Protein AF-A0A6P5AFY9-F1 (afdb_monomer_lite)

Sequence (161 aa):
MVQHSRKQTENNLKDYSAAEAGYKYNKNVLSRCKPGDLLRFPRKCYFHFVVYAGDGNVIHVTVERRGCVPINVQVKEESFWKVVGNRKADICNYKDDTHTAFSGPEIVERARSRLGNFEYKLLKNNCEHFATWCRYGEGTSKQVDGFMLGRRAARRLRRRS

Radius of gyration: 19.94 Å; chains: 1; bounding box: 56×30×70 Å

Organism: Branchiostoma belcheri (NCBI:txid7741)

Secondary structure (DSSP, 8-state):
-HHHHHHHHHHHHHHHHHHHHHHHHHHHHHTT--TT-EEEEEETTEEEEEEEEETTEEEEEEEEEETTEEEEEEEEEEEHHHHHTTS--EE--TTTTTSPPPPHHHHHHHHHTT-EEE--S-HHHHHHHHHHHHHH----SS--SS---------------

Structure (mmCIF, N/CA/C/O backbone):
data_AF-A0A6P5AFY9-F1
#
_entry.id   AF-A0A6P5AFY9-F1
#
loop_
_atom_site.group_PDB
_atom_site.id
_atom_site.type_symbol
_atom_site.label_atom_id
_atom_site.label_alt_id
_atom_site.label_comp_id
_atom_site.label_asym_id
_atom_site.label_entity_id
_atom_site.label_seq_id
_atom_site.pdbx_PDB_ins_code
_atom_site.Cartn_x
_atom_site.Cartn_y
_atom_site.Cartn_z
_atom_site.occupancy
_atom_site.B_iso_or_equiv
_atom_site.auth_seq_id
_atom_site.auth_comp_id
_atom_site.auth_asym_id
_atom_site.auth_atom_id
_atom_site.pdbx_PDB_model_num
ATOM 1 N N . MET A 1 1 ? 27.667 5.019 -38.812 1.00 51.97 1 MET A N 1
ATOM 2 C CA . MET A 1 1 ? 26.757 5.788 -37.924 1.00 51.97 1 MET A CA 1
ATOM 3 C C . MET A 1 1 ? 25.279 5.372 -37.992 1.00 51.97 1 MET A C 1
ATOM 5 O O . MET A 1 1 ? 24.597 5.512 -36.988 1.00 51.97 1 MET A O 1
ATOM 9 N N . VAL A 1 2 ? 24.764 4.818 -39.100 1.00 53.00 2 VAL A N 1
ATOM 10 C CA . VAL A 1 2 ? 23.308 4.588 -39.282 1.00 53.00 2 VAL A CA 1
ATOM 11 C C . VAL A 1 2 ? 22.729 3.421 -38.454 1.00 53.00 2 VAL A C 1
ATOM 13 O O . VAL A 1 2 ? 21.599 3.500 -37.979 1.00 53.00 2 VAL A O 1
ATOM 16 N N . GLN A 1 3 ? 23.495 2.351 -38.207 1.00 46.69 3 GLN A N 1
ATOM 17 C CA . GLN A 1 3 ? 22.996 1.188 -37.449 1.00 46.69 3 GLN A CA 1
ATOM 18 C C . GLN A 1 3 ? 22.821 1.452 -35.944 1.00 46.69 3 GLN A C 1
ATOM 20 O O . GLN A 1 3 ? 21.978 0.826 -35.305 1.00 46.69 3 GLN A O 1
ATOM 25 N N . HIS A 1 4 ? 23.589 2.388 -35.377 1.00 47.31 4 HIS A N 1
ATOM 26 C CA . HIS A 1 4 ? 23.494 2.740 -33.958 1.00 47.31 4 HIS A CA 1
ATOM 27 C C . HIS A 1 4 ? 22.219 3.556 -33.674 1.00 47.31 4 HIS A C 1
ATOM 29 O O . HIS A 1 4 ? 21.519 3.291 -32.702 1.00 47.31 4 HIS A O 1
ATOM 35 N N . SER A 1 5 ? 21.845 4.454 -34.595 1.00 59.38 5 SER A N 1
ATOM 36 C CA . SER A 1 5 ? 20.641 5.294 -34.499 1.00 59.38 5 SER A CA 1
ATOM 37 C C . SER A 1 5 ? 19.326 4.503 -34.651 1.00 59.38 5 SER A C 1
ATOM 39 O O . SER A 1 5 ? 18.370 4.762 -33.919 1.00 59.38 5 SER A O 1
ATOM 41 N N . ARG A 1 6 ? 19.282 3.476 -35.521 1.00 62.19 6 ARG A N 1
ATOM 42 C CA . ARG A 1 6 ? 18.108 2.583 -35.671 1.00 62.19 6 ARG A CA 1
ATOM 43 C C . ARG A 1 6 ? 17.865 1.692 -34.449 1.00 62.19 6 ARG A C 1
ATOM 45 O O . ARG A 1 6 ? 16.739 1.584 -33.981 1.00 62.19 6 ARG A O 1
ATOM 52 N N . LYS A 1 7 ? 18.922 1.115 -33.867 1.00 58.06 7 LYS A N 1
ATOM 53 C CA . LYS A 1 7 ? 18.796 0.307 -32.639 1.00 58.06 7 LYS A CA 1
ATOM 54 C C . LYS A 1 7 ? 18.329 1.143 -31.443 1.00 58.06 7 LYS A C 1
ATOM 56 O O . LYS A 1 7 ? 17.561 0.664 -30.618 1.00 58.06 7 LYS A O 1
ATOM 61 N N . GLN A 1 8 ? 18.769 2.398 -31.360 1.00 56.94 8 GLN A N 1
ATOM 62 C CA . GLN A 1 8 ? 18.386 3.307 -30.280 1.00 56.94 8 GLN A CA 1
ATOM 63 C C . GLN A 1 8 ? 16.920 3.760 -30.393 1.00 56.94 8 GLN A C 1
ATOM 65 O O . GLN A 1 8 ? 16.224 3.850 -29.386 1.00 56.94 8 GLN A O 1
ATOM 70 N N . THR A 1 9 ? 16.422 3.973 -31.614 1.00 62.03 9 THR A N 1
ATOM 71 C CA . THR A 1 9 ? 15.011 4.311 -31.869 1.00 62.03 9 THR A CA 1
ATOM 72 C C . THR A 1 9 ? 14.070 3.122 -31.653 1.00 62.03 9 THR A C 1
ATOM 74 O O . THR A 1 9 ? 13.025 3.292 -31.030 1.00 62.03 9 THR A O 1
ATOM 77 N N . GLU A 1 10 ? 14.452 1.911 -32.066 1.00 60.47 10 GLU A N 1
ATOM 78 C CA . GLU A 1 10 ? 13.673 0.688 -31.803 1.00 60.47 10 GLU A CA 1
ATOM 79 C C . GLU A 1 10 ? 13.606 0.329 -30.311 1.00 60.47 10 GLU A C 1
ATOM 81 O O . GLU A 1 10 ? 12.550 -0.077 -29.824 1.00 60.47 10 GLU A O 1
ATOM 86 N N . ASN A 1 11 ? 14.707 0.501 -29.572 1.00 61.00 11 ASN A N 1
ATOM 87 C CA . ASN A 1 11 ? 14.723 0.296 -28.121 1.00 61.00 11 ASN A CA 1
ATOM 88 C C . ASN A 1 11 ? 13.831 1.316 -27.403 1.00 61.00 11 ASN A C 1
ATOM 90 O O . ASN A 1 11 ? 13.008 0.919 -26.583 1.00 61.00 11 ASN A O 1
ATOM 94 N N . ASN A 1 12 ? 13.899 2.595 -27.789 1.00 63.41 12 ASN A N 1
ATOM 95 C CA . ASN A 1 12 ? 13.008 3.622 -27.248 1.00 63.41 12 ASN A CA 1
ATOM 96 C C . ASN A 1 12 ? 11.532 3.279 -27.502 1.00 63.41 12 ASN A C 1
ATOM 98 O O . ASN A 1 12 ? 10.715 3.377 -26.591 1.00 63.41 12 ASN A O 1
ATOM 102 N N . LEU A 1 13 ? 11.176 2.830 -28.711 1.00 66.56 13 LEU A N 1
ATOM 103 C CA . LEU A 1 13 ? 9.793 2.477 -29.050 1.00 66.56 13 LEU A CA 1
ATOM 104 C C . LEU A 1 13 ? 9.272 1.286 -28.221 1.00 66.56 13 LEU A C 1
ATOM 106 O O . LEU A 1 13 ? 8.122 1.291 -27.773 1.00 66.56 13 LEU A O 1
ATOM 110 N N . LYS A 1 14 ? 10.127 0.286 -27.971 1.00 64.75 14 LYS A N 1
ATOM 111 C CA . LYS A 1 14 ? 9.814 -0.852 -27.090 1.00 64.75 14 LYS A CA 1
ATOM 112 C C . LYS A 1 14 ? 9.645 -0.419 -25.633 1.00 64.75 14 LYS A C 1
ATOM 114 O O . LYS A 1 14 ? 8.714 -0.885 -24.977 1.00 64.75 14 LYS A O 1
ATOM 119 N N . ASP A 1 15 ? 10.477 0.501 -25.153 1.00 66.94 15 ASP A N 1
ATOM 120 C CA . ASP A 1 15 ? 10.389 1.040 -23.793 1.00 66.94 15 ASP A CA 1
ATOM 121 C C . ASP A 1 15 ? 9.108 1.867 -23.581 1.00 66.94 15 ASP A C 1
ATOM 123 O O . ASP A 1 15 ? 8.436 1.702 -22.559 1.00 66.94 15 ASP A O 1
ATOM 127 N N . TYR A 1 16 ? 8.704 2.683 -24.566 1.00 70.31 16 TYR A N 1
ATOM 128 C CA . TYR A 1 16 ? 7.419 3.398 -24.542 1.00 70.31 16 TYR A CA 1
ATOM 129 C C . TYR A 1 16 ? 6.229 2.435 -24.516 1.00 70.31 16 TYR A C 1
ATOM 131 O O . TYR A 1 16 ? 5.319 2.597 -23.701 1.00 70.31 16 TYR A O 1
ATOM 139 N N . SER A 1 17 ? 6.259 1.394 -25.352 1.00 76.38 17 SER A N 1
ATOM 140 C CA . SER A 1 17 ? 5.208 0.372 -25.387 1.00 76.38 17 SER A CA 1
ATOM 141 C C . SER A 1 17 ? 5.100 -0.388 -24.056 1.00 76.38 17 SER A C 1
ATOM 143 O O . SER A 1 17 ? 3.999 -0.596 -23.537 1.00 76.38 17 SER A O 1
ATOM 145 N N . ALA A 1 18 ? 6.235 -0.745 -23.446 1.00 75.69 18 ALA A N 1
ATOM 146 C CA . ALA A 1 18 ? 6.273 -1.422 -22.153 1.00 75.69 18 ALA A CA 1
ATOM 147 C C . ALA A 1 18 ? 5.772 -0.529 -21.003 1.00 75.69 18 ALA A C 1
ATOM 149 O O . ALA A 1 18 ? 5.025 -1.001 -20.139 1.00 75.69 18 ALA A O 1
ATOM 150 N N . ALA A 1 19 ? 6.136 0.758 -21.001 1.00 80.44 19 ALA A N 1
ATOM 151 C CA . ALA A 1 19 ? 5.650 1.732 -20.026 1.00 80.44 19 ALA A CA 1
ATOM 152 C C . ALA A 1 19 ? 4.130 1.941 -20.141 1.00 80.44 19 ALA A C 1
ATOM 154 O O . ALA A 1 19 ? 3.427 1.942 -19.127 1.00 80.44 19 ALA A O 1
ATOM 155 N N . GLU A 1 20 ? 3.602 2.030 -21.364 1.00 85.94 20 GLU A N 1
ATOM 156 C CA . GLU A 1 20 ? 2.164 2.158 -21.607 1.00 85.94 20 GLU A CA 1
ATOM 157 C C . GLU A 1 20 ? 1.394 0.897 -21.180 1.00 85.94 20 GLU A C 1
ATOM 159 O O . GLU A 1 20 ? 0.346 0.986 -20.531 1.00 85.94 20 GLU A O 1
ATOM 164 N N . ALA A 1 21 ? 1.935 -0.291 -21.467 1.00 87.88 21 ALA A N 1
ATOM 165 C CA . ALA A 1 21 ? 1.367 -1.554 -21.003 1.00 87.88 21 ALA A CA 1
ATOM 166 C C . ALA A 1 21 ? 1.368 -1.655 -19.466 1.00 87.88 21 ALA A C 1
ATOM 168 O O . ALA A 1 21 ? 0.388 -2.113 -18.871 1.00 87.88 21 ALA A O 1
ATOM 169 N N . GLY A 1 22 ? 2.439 -1.197 -18.808 1.00 91.88 22 GLY A N 1
ATOM 170 C CA . GLY A 1 22 ? 2.525 -1.101 -17.349 1.00 91.88 22 GLY A CA 1
ATOM 171 C C . GLY A 1 22 ? 1.488 -0.141 -16.760 1.00 91.88 22 GLY A C 1
ATOM 172 O O . GLY A 1 22 ? 0.809 -0.490 -15.792 1.00 91.88 22 GLY A O 1
ATOM 173 N N . TYR A 1 23 ? 1.301 1.026 -17.381 1.00 93.00 23 TYR A N 1
ATOM 174 C CA . TYR A 1 23 ? 0.278 1.994 -16.984 1.00 93.00 23 TYR A CA 1
ATOM 175 C C . TYR A 1 23 ? -1.137 1.411 -17.093 1.00 93.00 23 TYR A C 1
ATOM 177 O O . TYR A 1 23 ? -1.895 1.462 -16.122 1.00 93.00 23 TYR A O 1
ATOM 185 N N . LYS A 1 24 ? -1.486 0.800 -18.236 1.00 94.75 24 LYS A N 1
ATOM 186 C CA . LYS A 1 24 ? -2.805 0.173 -18.451 1.00 94.75 24 LYS A CA 1
ATOM 187 C C . LYS A 1 24 ? -3.072 -0.946 -17.441 1.00 94.75 24 LYS A C 1
ATOM 189 O O . LYS A 1 24 ? -4.159 -0.994 -16.867 1.00 94.75 24 LYS A O 1
ATOM 194 N N . TYR A 1 25 ? -2.071 -1.789 -17.175 1.00 96.44 25 TYR A N 1
ATOM 195 C CA . TYR A 1 25 ? -2.157 -2.848 -16.167 1.00 96.44 25 TYR A CA 1
ATOM 196 C C . TYR A 1 25 ? -2.464 -2.279 -14.779 1.00 96.44 25 TYR A C 1
ATOM 198 O O . TYR A 1 25 ? -3.462 -2.633 -14.156 1.00 96.44 25 TYR A O 1
ATOM 206 N N . ASN A 1 26 ? -1.647 -1.331 -14.324 1.00 97.38 26 ASN A N 1
ATOM 207 C CA . ASN A 1 26 ? -1.808 -0.732 -13.006 1.00 97.38 26 ASN A CA 1
ATOM 208 C C . ASN A 1 26 ? -3.114 0.061 -12.874 1.00 97.38 26 ASN A C 1
ATOM 210 O O . ASN A 1 26 ? -3.716 0.064 -11.805 1.00 97.38 26 ASN A O 1
ATOM 214 N N . LYS A 1 27 ? -3.593 0.696 -13.950 1.00 96.56 27 LYS A N 1
ATOM 215 C CA . LYS A 1 27 ? -4.893 1.380 -13.956 1.00 96.56 27 LYS A CA 1
ATOM 216 C C . LYS A 1 27 ? -6.040 0.395 -13.709 1.00 96.56 27 LYS A C 1
ATOM 218 O O . LYS A 1 27 ? -6.933 0.701 -12.927 1.00 96.56 27 LYS A O 1
ATOM 223 N N . ASN A 1 28 ? -5.988 -0.792 -14.320 1.00 97.06 28 ASN A N 1
ATOM 224 C CA . ASN A 1 28 ? -6.961 -1.864 -14.083 1.00 97.06 28 ASN A CA 1
ATOM 225 C C . ASN A 1 28 ? -6.865 -2.463 -12.665 1.00 97.06 28 ASN A C 1
ATOM 227 O O . ASN A 1 28 ? -7.866 -2.885 -12.083 1.00 97.06 28 ASN A O 1
ATOM 231 N N . VAL A 1 29 ? -5.661 -2.518 -12.098 1.00 97.19 29 VAL A N 1
ATOM 232 C CA . VAL A 1 29 ? -5.462 -2.920 -10.700 1.00 97.19 29 VAL A CA 1
ATOM 233 C C . VAL A 1 29 ? -6.105 -1.889 -9.773 1.00 97.19 29 VAL A C 1
ATOM 235 O O . VAL A 1 29 ? -6.977 -2.250 -8.990 1.00 97.19 29 VAL A O 1
ATOM 238 N N . LEU A 1 30 ? -5.778 -0.603 -9.937 1.00 96.56 30 LEU A N 1
ATOM 239 C CA . LEU A 1 30 ? -6.336 0.480 -9.124 1.00 96.56 30 LEU A CA 1
ATOM 240 C C . LEU A 1 30 ? -7.860 0.582 -9.208 1.00 96.56 30 LEU A C 1
ATOM 242 O O . LEU A 1 30 ? -8.486 0.871 -8.196 1.00 96.56 30 LEU A O 1
ATOM 246 N N . SER A 1 31 ? -8.470 0.309 -10.366 1.00 96.75 31 SER A N 1
ATOM 247 C CA . SER A 1 31 ? -9.936 0.322 -10.493 1.00 96.75 31 SER A CA 1
ATOM 248 C C . SER A 1 31 ? -10.637 -0.771 -9.680 1.00 96.75 31 SER A C 1
ATOM 250 O O . SER A 1 31 ? -11.847 -0.702 -9.492 1.00 96.75 31 SER A O 1
ATOM 252 N N . ARG A 1 32 ? -9.902 -1.798 -9.236 1.00 97.19 32 ARG A N 1
ATOM 253 C CA . ARG A 1 32 ? -10.415 -2.893 -8.400 1.00 97.19 32 ARG A CA 1
ATOM 254 C C . ARG A 1 32 ? -10.038 -2.741 -6.926 1.00 97.19 32 ARG A C 1
ATOM 256 O O . ARG A 1 32 ? -10.607 -3.447 -6.098 1.00 97.19 32 ARG A O 1
ATOM 263 N N . CYS A 1 33 ? -9.097 -1.852 -6.608 1.00 96.44 33 CYS A N 1
ATOM 264 C CA . CYS A 1 33 ? -8.647 -1.622 -5.243 1.00 96.44 33 CYS A CA 1
ATOM 265 C C . CYS A 1 33 ? -9.738 -0.981 -4.392 1.00 96.44 33 CYS A C 1
ATOM 267 O O . CYS A 1 33 ? -10.425 -0.048 -4.813 1.00 96.44 33 CYS A O 1
ATOM 269 N N . LYS A 1 34 ? -9.806 -1.420 -3.141 1.00 97.88 34 LYS A N 1
ATOM 270 C CA . LYS A 1 34 ? -10.570 -0.783 -2.073 1.00 97.88 34 LYS A CA 1
ATOM 271 C C . LYS A 1 34 ? -9.599 -0.227 -1.030 1.00 97.88 34 LYS A C 1
ATOM 273 O O . LYS A 1 34 ? -8.535 -0.816 -0.820 1.00 97.88 34 LYS A O 1
ATOM 278 N N . PRO A 1 35 ? -9.913 0.906 -0.374 1.00 98.38 35 PRO A N 1
ATOM 279 C CA . PRO A 1 35 ? -9.108 1.392 0.743 1.00 98.38 35 PRO A CA 1
ATOM 280 C C . PRO A 1 35 ? -8.846 0.272 1.763 1.00 98.38 35 PRO A C 1
ATOM 282 O O . PRO A 1 35 ? -9.771 -0.443 2.147 1.00 98.38 35 PRO A O 1
ATOM 285 N N . GLY A 1 36 ? -7.584 0.100 2.157 1.00 97.88 36 GLY A N 1
ATOM 286 C CA . GLY A 1 36 ? -7.115 -0.984 3.025 1.00 97.88 36 GLY A CA 1
ATOM 287 C C . GLY A 1 36 ? -6.582 -2.231 2.301 1.00 97.88 36 GLY A C 1
ATOM 288 O O . GLY A 1 36 ? -6.015 -3.110 2.956 1.00 97.88 36 GLY A O 1
ATOM 289 N N . ASP A 1 37 ? -6.708 -2.326 0.974 1.00 98.50 37 ASP A N 1
ATOM 290 C CA . ASP A 1 37 ? -6.057 -3.392 0.205 1.00 98.50 37 ASP A CA 1
ATOM 291 C C . ASP A 1 37 ? -4.534 -3.262 0.236 1.00 98.50 37 ASP A C 1
ATOM 293 O O . ASP A 1 37 ? -3.970 -2.163 0.181 1.00 98.50 37 ASP A O 1
ATOM 297 N N . LEU A 1 38 ? -3.857 -4.408 0.292 1.00 98.00 38 LEU A N 1
ATOM 298 C CA . LEU A 1 38 ? -2.410 -4.480 0.173 1.00 98.00 38 LEU A CA 1
ATOM 299 C C . LEU A 1 38 ? -2.038 -4.593 -1.299 1.00 98.00 38 LEU A C 1
ATOM 301 O O . LEU A 1 38 ? -2.540 -5.462 -2.009 1.00 98.00 38 LEU A O 1
ATOM 305 N N . LEU A 1 39 ? -1.113 -3.754 -1.750 1.00 98.06 39 LEU A N 1
ATOM 306 C CA . LEU A 1 39 ? -0.509 -3.881 -3.070 1.00 98.06 39 LEU A CA 1
ATOM 307 C C . LEU A 1 39 ? 0.941 -4.317 -2.914 1.00 98.06 39 LEU A C 1
ATOM 309 O O . LEU A 1 39 ? 1.669 -3.781 -2.074 1.00 98.06 39 LEU A O 1
ATOM 313 N N . ARG A 1 40 ? 1.375 -5.258 -3.752 1.00 96.19 40 ARG A N 1
ATOM 314 C CA . ARG A 1 40 ? 2.781 -5.659 -3.855 1.00 96.19 40 ARG A CA 1
ATOM 315 C C . ARG A 1 40 ? 3.305 -5.432 -5.260 1.00 96.19 40 ARG A C 1
ATOM 317 O O . ARG A 1 40 ? 2.585 -5.621 -6.235 1.00 96.19 40 ARG A O 1
ATOM 324 N N . PHE A 1 41 ? 4.578 -5.090 -5.379 1.00 95.88 41 PHE A N 1
ATOM 325 C CA . PHE A 1 41 ? 5.264 -5.039 -6.669 1.00 95.88 41 PHE A CA 1
ATOM 326 C C . PHE A 1 41 ? 6.762 -5.291 -6.491 1.00 95.88 41 PHE A C 1
ATOM 328 O O . PHE A 1 41 ? 7.316 -5.007 -5.423 1.00 95.88 41 PHE A O 1
ATOM 335 N N . PRO A 1 42 ? 7.456 -5.826 -7.509 1.00 92.88 42 PRO A N 1
ATOM 336 C CA . PRO A 1 42 ? 8.875 -6.114 -7.389 1.00 92.88 42 PRO A CA 1
ATOM 337 C C . PRO A 1 42 ? 9.687 -4.822 -7.234 1.00 92.88 42 PRO A C 1
ATOM 339 O O . PRO A 1 42 ? 9.461 -3.822 -7.904 1.00 92.88 42 PRO A O 1
ATOM 342 N N . ARG A 1 43 ? 10.694 -4.847 -6.374 1.00 86.62 43 ARG A N 1
ATOM 343 C CA . ARG A 1 43 ? 11.878 -3.977 -6.397 1.00 86.62 43 ARG A CA 1
ATOM 344 C C . ARG A 1 43 ? 13.082 -4.860 -6.737 1.00 86.62 43 ARG A C 1
ATOM 346 O O . ARG A 1 43 ? 12.952 -6.075 -6.814 1.00 86.62 43 ARG A O 1
ATOM 353 N N . LYS A 1 44 ? 14.269 -4.266 -6.919 1.00 80.75 44 LYS A N 1
ATOM 354 C CA . LYS A 1 44 ? 15.480 -4.971 -7.399 1.00 80.75 44 LYS A CA 1
ATOM 355 C C . LYS A 1 44 ? 15.736 -6.338 -6.736 1.00 80.75 44 LYS A C 1
ATOM 357 O O . LYS A 1 44 ? 16.195 -7.240 -7.417 1.00 80.75 44 LYS A O 1
ATOM 362 N N . CYS A 1 45 ? 15.474 -6.487 -5.435 1.00 81.44 45 CYS A N 1
ATOM 363 C CA . CYS A 1 45 ? 15.782 -7.714 -4.693 1.00 81.44 45 CYS A CA 1
ATOM 364 C C . CYS A 1 45 ? 14.708 -8.143 -3.674 1.00 81.44 45 CYS A C 1
ATOM 366 O O . CYS A 1 45 ? 15.003 -8.945 -2.785 1.00 81.44 45 CYS A O 1
ATOM 368 N N . TYR A 1 46 ? 13.501 -7.574 -3.731 1.00 83.81 46 TYR A N 1
ATOM 369 C CA . TYR A 1 46 ? 12.389 -7.897 -2.823 1.00 83.81 46 TYR A CA 1
ATOM 370 C C . TYR A 1 46 ? 11.055 -7.409 -3.384 1.00 83.81 46 TYR A C 1
ATOM 372 O O . TYR A 1 46 ? 11.048 -6.568 -4.280 1.00 83.81 46 TYR A O 1
ATOM 380 N N . PHE A 1 47 ? 9.937 -7.887 -2.840 1.00 89.50 47 PHE A N 1
ATOM 381 C CA . PHE A 1 47 ? 8.620 -7.310 -3.108 1.00 89.50 47 PHE A CA 1
ATOM 382 C C . PHE A 1 47 ? 8.327 -6.190 -2.121 1.00 89.50 47 PHE A C 1
ATOM 384 O O . PHE A 1 47 ? 8.447 -6.372 -0.914 1.00 89.50 47 PHE A O 1
ATOM 391 N N . HIS A 1 48 ? 7.957 -5.028 -2.644 1.00 93.88 48 HIS A N 1
ATOM 392 C CA . HIS A 1 48 ? 7.577 -3.884 -1.833 1.00 93.88 48 HIS A CA 1
ATOM 393 C C . HIS A 1 48 ? 6.078 -3.910 -1.577 1.00 93.88 48 HIS A C 1
ATOM 395 O O . HIS A 1 48 ? 5.312 -3.957 -2.540 1.00 93.88 48 HIS A O 1
ATOM 401 N N . PHE A 1 49 ? 5.685 -3.862 -0.307 1.00 94.94 49 PHE A N 1
ATOM 402 C CA . PHE A 1 49 ? 4.288 -3.813 0.114 1.00 94.9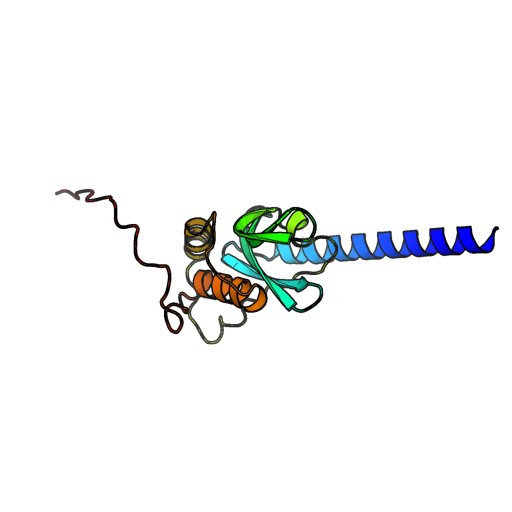4 49 PHE A CA 1
ATOM 403 C C . PHE A 1 49 ? 3.862 -2.386 0.456 1.00 94.94 49 PHE A C 1
ATOM 405 O O . PHE A 1 49 ? 4.615 -1.622 1.069 1.00 94.94 49 PHE A O 1
ATOM 412 N N . VAL A 1 50 ? 2.640 -2.037 0.058 1.00 96.88 50 VAL A N 1
ATOM 413 C CA . VAL A 1 50 ? 1.992 -0.756 0.360 1.00 96.88 50 VAL A CA 1
ATOM 414 C C . VAL A 1 50 ? 0.525 -0.986 0.729 1.00 96.88 50 VAL A C 1
ATOM 416 O O . VAL A 1 50 ? -0.078 -1.962 0.286 1.00 96.88 50 VAL A O 1
ATOM 419 N N . VAL A 1 51 ? -0.050 -0.078 1.514 1.00 98.25 51 VAL A N 1
ATOM 420 C CA . VAL A 1 51 ? -1.481 -0.054 1.852 1.00 98.25 51 VAL A CA 1
ATOM 421 C C . VAL A 1 51 ? -2.172 0.964 0.949 1.00 98.25 51 VAL A C 1
ATOM 423 O O . VAL A 1 51 ? -1.745 2.117 0.898 1.00 98.25 51 VAL A O 1
ATOM 426 N N . TYR A 1 52 ? -3.221 0.576 0.228 1.00 98.62 52 TYR A N 1
ATOM 427 C CA . TYR A 1 52 ? -3.995 1.510 -0.589 1.00 98.62 52 TYR A CA 1
ATOM 428 C C . TYR A 1 52 ? -4.868 2.406 0.295 1.00 98.62 52 TYR A C 1
ATOM 430 O O . TYR A 1 52 ? -5.709 1.916 1.045 1.00 98.62 52 TYR A O 1
ATOM 438 N N . ALA A 1 53 ? -4.669 3.722 0.212 1.00 98.25 53 ALA A N 1
ATOM 439 C CA . ALA A 1 53 ? -5.356 4.702 1.057 1.00 98.25 53 ALA A CA 1
ATOM 440 C C . ALA A 1 53 ? -6.660 5.238 0.437 1.00 98.25 53 ALA A C 1
ATOM 442 O O . ALA A 1 53 ? -7.427 5.908 1.125 1.00 98.25 53 ALA A O 1
ATOM 443 N N . GLY A 1 54 ? -6.916 4.930 -0.839 1.00 97.12 54 GLY A N 1
ATOM 444 C CA . GLY A 1 54 ? -7.964 5.562 -1.645 1.00 97.12 54 GLY A CA 1
ATOM 445 C C . GLY A 1 54 ? -7.405 6.640 -2.576 1.00 97.12 54 GLY A C 1
ATOM 446 O O . GLY A 1 54 ? -6.252 7.049 -2.449 1.00 97.12 54 GLY A O 1
ATOM 447 N N . ASP A 1 55 ? -8.206 7.052 -3.561 1.00 96.25 55 ASP A N 1
ATOM 448 C CA . ASP A 1 55 ? -7.929 8.178 -4.472 1.00 96.25 55 ASP A CA 1
ATOM 449 C C . ASP A 1 55 ? -6.566 8.128 -5.186 1.00 96.25 55 ASP A C 1
ATOM 451 O O . ASP A 1 55 ? -5.948 9.142 -5.503 1.00 96.25 55 ASP A O 1
ATOM 455 N N . GLY A 1 56 ? -6.071 6.916 -5.451 1.00 96.12 56 GLY A N 1
ATOM 456 C CA . GLY A 1 56 ? -4.775 6.717 -6.105 1.00 96.12 56 GLY A CA 1
ATOM 457 C C . GLY A 1 56 ? -3.563 6.954 -5.197 1.00 96.12 56 GLY A C 1
ATOM 458 O O . GLY A 1 56 ? -2.439 6.993 -5.701 1.00 96.12 56 GLY A O 1
ATOM 459 N N . ASN A 1 57 ? -3.764 7.073 -3.884 1.00 98.38 57 ASN A N 1
ATOM 460 C CA . ASN A 1 57 ? -2.707 7.201 -2.886 1.00 98.38 57 ASN A CA 1
ATOM 461 C C . ASN A 1 57 ? -2.430 5.875 -2.172 1.00 98.38 57 ASN A C 1
ATOM 463 O O . ASN A 1 57 ? -3.298 5.008 -2.027 1.00 98.38 57 ASN A O 1
ATOM 467 N N . VAL A 1 58 ? -1.189 5.719 -1.722 1.00 98.56 58 VAL A N 1
ATOM 468 C CA . VAL A 1 58 ? -0.720 4.564 -0.955 1.00 98.56 58 VAL A CA 1
ATOM 469 C C . VAL A 1 58 ? 0.110 5.009 0.238 1.00 98.56 58 VAL A C 1
ATOM 471 O O . VAL A 1 58 ? 0.848 5.988 0.159 1.00 98.56 58 VAL A O 1
ATOM 474 N N . ILE A 1 59 ? 0.034 4.245 1.322 1.00 98.00 59 ILE A N 1
ATOM 475 C CA . ILE A 1 59 ? 0.861 4.419 2.512 1.00 98.00 59 ILE A CA 1
ATOM 476 C C . ILE A 1 59 ? 1.893 3.301 2.553 1.00 98.00 59 ILE A C 1
ATOM 478 O O . ILE A 1 59 ? 1.554 2.121 2.425 1.00 98.00 59 ILE A O 1
ATOM 482 N N . HIS A 1 60 ? 3.166 3.653 2.712 1.00 94.75 60 HIS A N 1
ATOM 483 C CA . HIS A 1 60 ? 4.231 2.660 2.719 1.00 94.75 60 HIS A CA 1
ATOM 484 C C . HIS A 1 60 ? 5.451 3.067 3.528 1.00 94.75 60 HIS A C 1
ATOM 486 O O . HIS A 1 60 ? 5.762 4.246 3.685 1.00 94.75 60 HIS A O 1
ATOM 492 N N . VAL A 1 61 ? 6.191 2.051 3.967 1.00 91.25 61 VAL A N 1
ATOM 493 C CA . VAL A 1 61 ? 7.537 2.220 4.511 1.00 91.25 61 VAL A CA 1
ATOM 494 C C . VAL A 1 61 ? 8.483 2.584 3.363 1.00 91.25 61 VAL A C 1
ATOM 496 O O . VAL A 1 61 ? 8.483 1.952 2.307 1.00 91.25 61 VAL A O 1
ATOM 499 N N . THR A 1 62 ? 9.297 3.610 3.545 1.00 88.62 62 THR A N 1
ATOM 500 C CA . THR A 1 62 ? 10.271 4.106 2.574 1.00 88.62 62 THR A CA 1
ATOM 501 C C . THR A 1 62 ? 11.549 4.537 3.279 1.00 88.62 62 THR A C 1
ATOM 503 O O . THR A 1 62 ? 11.591 4.640 4.502 1.00 88.62 62 THR A O 1
ATOM 506 N N . VAL A 1 63 ? 12.607 4.775 2.509 1.00 83.56 63 VAL A N 1
ATOM 507 C CA . VAL A 1 63 ? 13.882 5.274 3.037 1.00 83.56 63 VAL A CA 1
ATOM 508 C C . VAL A 1 63 ? 14.168 6.630 2.454 1.00 83.56 63 VAL A C 1
ATOM 510 O O . VAL A 1 63 ? 14.289 6.774 1.236 1.00 83.56 63 VAL A O 1
ATOM 513 N N . GLU A 1 64 ? 14.340 7.600 3.334 1.00 78.06 64 GLU A N 1
ATOM 514 C CA . GLU A 1 64 ? 14.969 8.852 2.978 1.00 78.06 64 GLU A CA 1
ATOM 515 C C . GLU A 1 64 ? 16.458 8.619 2.727 1.00 78.06 64 GLU A C 1
ATOM 517 O O . GLU A 1 64 ? 17.168 8.024 3.542 1.00 78.06 64 GLU A O 1
ATOM 522 N N . ARG A 1 65 ? 16.934 9.068 1.568 1.00 75.00 65 ARG A N 1
ATOM 523 C CA . ARG A 1 65 ? 18.320 8.896 1.138 1.00 75.00 65 ARG A CA 1
ATOM 524 C C . ARG A 1 65 ? 18.970 10.248 0.894 1.00 75.00 65 ARG A C 1
ATOM 526 O O . ARG A 1 65 ? 18.384 11.099 0.232 1.00 75.00 65 ARG A O 1
ATOM 533 N N . ARG A 1 66 ? 20.220 10.395 1.338 1.00 74.31 66 ARG A N 1
ATOM 534 C CA . ARG A 1 66 ? 21.133 11.465 0.914 1.00 74.31 66 ARG A CA 1
ATOM 535 C C . ARG A 1 66 ? 22.113 10.870 -0.086 1.00 74.31 66 ARG A C 1
ATOM 537 O O . ARG A 1 66 ? 23.085 10.219 0.295 1.00 74.31 66 ARG A O 1
ATOM 544 N N . GLY A 1 67 ? 21.820 11.024 -1.375 1.00 77.81 67 GLY A N 1
ATOM 545 C CA . GLY A 1 67 ? 22.553 10.319 -2.429 1.00 77.81 67 GLY A CA 1
ATOM 546 C C . GLY A 1 67 ? 22.422 8.799 -2.269 1.00 77.81 67 GLY A C 1
ATOM 547 O O . GLY A 1 67 ? 21.314 8.263 -2.230 1.00 77.81 67 GLY A O 1
ATOM 548 N N . CYS A 1 68 ? 23.547 8.095 -2.142 1.00 66.38 68 CYS A N 1
ATOM 549 C CA . CYS A 1 68 ? 23.560 6.642 -1.936 1.00 66.38 68 CYS A CA 1
ATOM 550 C C . CYS A 1 68 ? 23.321 6.221 -0.475 1.00 66.38 68 CYS A C 1
ATOM 552 O O . CYS A 1 68 ? 23.029 5.048 -0.226 1.00 66.38 68 CYS A O 1
ATOM 554 N N . VAL A 1 69 ? 23.402 7.152 0.481 1.00 70.06 69 VAL A N 1
ATOM 555 C CA . VAL A 1 69 ? 23.346 6.852 1.917 1.00 70.06 69 VAL A CA 1
ATOM 556 C C . VAL A 1 69 ? 21.891 6.843 2.404 1.00 70.06 69 VAL A C 1
ATOM 558 O O . VAL A 1 69 ? 21.206 7.860 2.267 1.00 70.06 69 VAL A O 1
ATOM 561 N N . PRO A 1 70 ? 21.381 5.725 2.952 1.00 70.81 70 PRO A N 1
ATOM 562 C CA . PRO A 1 70 ? 20.101 5.714 3.652 1.00 70.81 70 PRO A CA 1
ATOM 563 C C . PRO A 1 70 ? 20.234 6.495 4.966 1.00 70.81 70 PRO A C 1
ATOM 565 O O . PRO A 1 70 ? 21.084 6.164 5.786 1.00 70.81 70 PRO A O 1
ATOM 568 N N . ILE A 1 71 ? 19.422 7.538 5.145 1.00 76.62 71 ILE A N 1
ATOM 569 C CA . ILE A 1 71 ? 19.439 8.382 6.347 1.00 76.62 71 ILE A CA 1
ATOM 570 C C . ILE A 1 71 ? 18.441 7.840 7.364 1.00 76.62 71 ILE A C 1
ATOM 572 O O . ILE A 1 71 ? 18.823 7.502 8.473 1.00 76.62 71 ILE A O 1
ATOM 576 N N . ASN A 1 72 ? 17.170 7.739 6.963 1.00 78.69 72 ASN A N 1
ATOM 577 C CA . ASN A 1 72 ? 16.054 7.432 7.852 1.00 78.69 72 ASN A CA 1
ATOM 578 C C . ASN A 1 72 ? 15.035 6.539 7.149 1.00 78.69 72 ASN A C 1
ATOM 580 O O . ASN A 1 72 ? 14.802 6.670 5.946 1.00 78.69 72 ASN A O 1
ATOM 584 N N . VAL A 1 73 ? 14.393 5.655 7.907 1.00 84.19 73 VAL A N 1
ATOM 585 C CA . VAL A 1 73 ? 13.195 4.942 7.455 1.00 84.19 73 VAL A CA 1
ATOM 586 C C . VAL A 1 73 ? 11.980 5.771 7.866 1.00 84.19 73 VAL A C 1
ATOM 588 O O . VAL A 1 73 ? 11.940 6.315 8.966 1.00 84.19 73 VAL A O 1
ATOM 591 N N . GLN A 1 74 ? 11.009 5.916 6.972 1.00 88.44 74 GLN A N 1
ATOM 592 C CA . GLN A 1 74 ? 9.801 6.710 7.184 1.00 88.44 74 GLN A CA 1
ATOM 593 C C . GLN A 1 74 ? 8.587 5.973 6.637 1.00 88.44 74 GLN A C 1
ATOM 595 O O . GLN A 1 74 ? 8.700 5.233 5.663 1.00 88.44 74 GLN A O 1
ATOM 600 N N . VAL A 1 75 ? 7.416 6.214 7.211 1.00 91.94 75 VAL A N 1
ATOM 601 C CA . VAL A 1 75 ? 6.141 5.866 6.581 1.00 91.94 75 VAL A CA 1
ATOM 602 C C . VAL A 1 75 ? 5.596 7.120 5.909 1.00 91.94 75 VAL A C 1
ATOM 604 O O . VAL A 1 75 ? 5.474 8.166 6.552 1.00 91.94 75 VAL A O 1
ATOM 607 N N . LYS A 1 76 ? 5.286 7.026 4.614 1.00 94.88 76 LYS A N 1
ATOM 608 C CA . LYS A 1 76 ? 4.732 8.134 3.825 1.00 94.88 76 LYS A CA 1
ATOM 609 C C . LYS A 1 76 ? 3.444 7.729 3.134 1.00 94.88 76 LYS A C 1
ATOM 611 O O . LYS A 1 76 ? 3.313 6.587 2.699 1.00 94.88 76 LYS A O 1
ATOM 616 N N . GLU A 1 77 ? 2.543 8.695 3.007 1.00 97.62 77 GLU A N 1
ATOM 617 C CA . GLU A 1 77 ? 1.406 8.650 2.095 1.00 97.62 77 GLU A CA 1
ATOM 618 C C . GLU A 1 77 ? 1.804 9.380 0.809 1.00 97.62 77 GLU A C 1
ATOM 620 O O . GLU A 1 77 ? 2.159 10.558 0.838 1.00 97.62 77 GLU A O 1
ATOM 625 N N . GLU A 1 78 ? 1.822 8.669 -0.315 1.00 97.50 78 GLU A N 1
ATOM 626 C CA . GLU A 1 78 ? 2.267 9.198 -1.604 1.00 97.50 78 GLU A CA 1
ATOM 627 C C . GLU A 1 78 ? 1.386 8.666 -2.737 1.00 97.50 78 GLU A C 1
ATOM 629 O O . GLU A 1 78 ? 0.717 7.639 -2.609 1.00 97.50 78 GLU A O 1
ATOM 634 N N . SER A 1 79 ? 1.424 9.337 -3.889 1.00 98.06 79 SER A N 1
ATOM 635 C CA . SER A 1 79 ? 0.756 8.840 -5.092 1.00 98.06 79 SER A CA 1
ATOM 636 C C . SER A 1 79 ? 1.272 7.447 -5.464 1.00 98.06 79 SER A C 1
ATOM 638 O O . SER A 1 79 ? 2.482 7.239 -5.606 1.00 98.06 79 SER A O 1
ATOM 640 N N . PHE A 1 80 ? 0.353 6.513 -5.717 1.00 98.00 80 PHE A N 1
ATOM 641 C CA . PHE A 1 80 ? 0.662 5.167 -6.197 1.00 98.00 80 PHE A CA 1
ATOM 642 C C . PHE A 1 80 ? 1.613 5.198 -7.401 1.00 98.00 80 PHE A C 1
ATOM 644 O O . PHE A 1 80 ? 2.589 4.449 -7.439 1.00 98.00 80 PHE A O 1
ATOM 651 N N . TRP A 1 81 ? 1.375 6.106 -8.352 1.00 96.81 81 TRP A N 1
ATOM 652 C CA . TRP A 1 81 ? 2.156 6.221 -9.586 1.00 96.81 81 TRP A CA 1
ATOM 653 C C . TRP A 1 81 ? 3.617 6.593 -9.325 1.00 96.81 81 TRP A C 1
ATOM 655 O O . TRP A 1 81 ? 4.522 6.033 -9.945 1.00 96.81 81 TRP A O 1
ATOM 665 N N . LYS A 1 82 ? 3.858 7.475 -8.347 1.00 95.81 82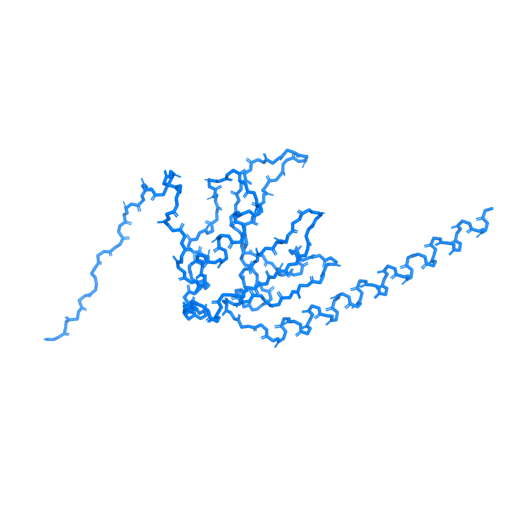 LYS A N 1
ATOM 666 C CA . LYS A 1 82 ? 5.209 7.836 -7.893 1.00 95.81 82 LYS A CA 1
ATOM 667 C C . LYS A 1 82 ? 5.916 6.635 -7.265 1.00 95.81 82 LYS A C 1
ATOM 669 O O . LYS A 1 82 ? 7.102 6.406 -7.502 1.00 95.81 82 LYS A O 1
ATOM 674 N N . VAL A 1 83 ? 5.186 5.867 -6.462 1.00 95.12 83 VAL A N 1
ATOM 675 C CA . VAL A 1 83 ? 5.739 4.764 -5.674 1.00 95.12 83 VAL A CA 1
ATOM 676 C C . VAL A 1 83 ? 6.044 3.545 -6.551 1.00 95.12 83 VAL A C 1
ATOM 678 O O . VAL A 1 83 ? 7.139 2.978 -6.447 1.00 95.12 83 VAL A O 1
ATOM 681 N N . VAL A 1 84 ? 5.135 3.166 -7.453 1.00 95.00 84 VAL A N 1
ATOM 682 C CA . VAL A 1 84 ? 5.281 1.985 -8.319 1.00 95.00 84 VAL A CA 1
ATOM 683 C C . VAL A 1 84 ? 6.285 2.212 -9.462 1.00 95.00 84 VAL A C 1
ATOM 685 O O . VAL A 1 84 ? 7.088 1.317 -9.764 1.00 95.00 84 VAL A O 1
ATOM 688 N N . GLY A 1 85 ? 6.320 3.418 -10.044 1.00 92.69 85 GLY A N 1
ATOM 689 C CA . GLY A 1 85 ? 7.104 3.734 -11.244 1.00 92.69 85 GLY A CA 1
ATOM 690 C C . GLY A 1 85 ? 6.687 2.878 -12.447 1.00 92.69 85 GLY A C 1
ATOM 691 O O . GLY A 1 85 ? 5.506 2.642 -12.671 1.00 92.69 85 GLY A O 1
ATOM 692 N N . ASN A 1 86 ? 7.654 2.338 -13.192 1.00 89.88 86 ASN A N 1
ATOM 693 C CA . ASN A 1 86 ? 7.391 1.529 -14.398 1.00 89.88 86 ASN A CA 1
ATOM 694 C C . ASN A 1 86 ? 7.088 0.046 -14.102 1.00 89.88 86 ASN A C 1
ATOM 696 O O . ASN A 1 86 ? 7.276 -0.817 -14.957 1.00 89.88 86 ASN A O 1
ATOM 700 N N . ARG A 1 87 ? 6.705 -0.291 -12.867 1.00 93.81 87 ARG A N 1
ATOM 701 C CA . ARG A 1 87 ? 6.530 -1.683 -12.419 1.00 93.81 87 ARG A CA 1
ATOM 702 C C . ARG A 1 87 ? 5.055 -2.043 -12.376 1.00 93.81 87 ARG A C 1
ATOM 704 O O . ARG A 1 87 ? 4.212 -1.160 -12.291 1.00 93.81 87 ARG A O 1
ATOM 711 N N . LYS A 1 88 ? 4.749 -3.337 -12.412 1.00 96.31 88 LYS A N 1
ATOM 712 C CA . LYS A 1 88 ? 3.382 -3.848 -12.267 1.00 96.31 88 LYS A CA 1
ATOM 713 C C . LYS A 1 88 ? 3.112 -4.187 -10.805 1.00 96.31 88 LYS A C 1
ATOM 715 O O . LYS A 1 88 ? 3.969 -4.804 -10.172 1.00 96.31 88 LYS A O 1
ATOM 720 N N . ALA A 1 89 ? 1.968 -3.751 -10.288 1.00 97.44 89 ALA A N 1
ATOM 721 C CA . ALA A 1 89 ? 1.535 -4.039 -8.927 1.00 97.44 89 ALA A CA 1
ATOM 722 C C . ALA A 1 89 ? 0.313 -4.947 -8.903 1.00 97.44 89 ALA A C 1
ATOM 724 O O . ALA A 1 89 ? -0.577 -4.791 -9.728 1.00 97.44 89 ALA A O 1
ATOM 725 N N . ASP A 1 90 ? 0.256 -5.832 -7.915 1.00 97.88 90 ASP A N 1
ATOM 726 C CA . ASP A 1 90 ? -0.846 -6.769 -7.715 1.00 97.88 90 ASP A CA 1
ATOM 727 C C . ASP A 1 90 ? -1.507 -6.522 -6.361 1.00 97.88 90 ASP A C 1
ATOM 729 O O . ASP A 1 90 ? -0.815 -6.266 -5.370 1.00 97.88 90 ASP A O 1
ATOM 733 N N . ILE A 1 91 ? -2.835 -6.654 -6.306 1.00 98.00 91 ILE A N 1
ATOM 734 C CA . ILE A 1 91 ? -3.571 -6.761 -5.039 1.00 98.00 91 ILE A CA 1
ATOM 735 C C . ILE A 1 91 ? -3.164 -8.076 -4.376 1.00 98.00 91 ILE A C 1
ATOM 737 O O . ILE A 1 91 ? -3.230 -9.137 -4.994 1.00 98.00 91 ILE A O 1
ATOM 741 N N . CYS A 1 92 ? -2.697 -8.001 -3.134 1.00 96.06 92 CYS A N 1
ATOM 742 C CA . CYS A 1 92 ? -2.083 -9.113 -2.422 1.00 96.06 92 CYS A CA 1
ATOM 743 C C . CYS A 1 92 ? -2.516 -9.151 -0.952 1.00 96.06 92 CYS A C 1
ATOM 745 O O . CYS A 1 92 ? -1.703 -9.008 -0.035 1.00 96.06 92 CYS A O 1
ATOM 747 N N . ASN A 1 93 ? -3.797 -9.431 -0.725 1.00 96.50 93 ASN A N 1
ATOM 748 C CA . ASN A 1 93 ? -4.358 -9.692 0.601 1.00 96.50 93 ASN A CA 1
ATOM 749 C C . ASN A 1 93 ? -4.155 -11.164 1.011 1.00 96.50 93 ASN A C 1
ATOM 751 O O . ASN A 1 93 ? -5.087 -11.883 1.342 1.00 96.50 93 ASN A O 1
ATOM 755 N N . TYR A 1 94 ? -2.910 -11.639 0.937 1.00 93.44 94 TYR A N 1
ATOM 756 C CA . TYR A 1 94 ? -2.582 -13.073 0.936 1.00 93.44 94 TYR A CA 1
ATOM 757 C C . TYR A 1 94 ? -2.869 -13.827 2.249 1.00 93.44 94 TYR A C 1
ATOM 759 O O . TYR A 1 94 ? -2.693 -15.041 2.286 1.00 93.44 94 TYR A O 1
ATOM 767 N N . LYS A 1 95 ? -3.262 -13.134 3.326 1.00 93.12 95 LYS A N 1
ATOM 768 C CA . LYS A 1 95 ? -3.636 -13.758 4.603 1.00 93.12 95 LYS A CA 1
ATOM 769 C C . LYS A 1 95 ? -5.135 -13.689 4.893 1.00 93.12 95 LYS A C 1
ATOM 771 O O . LYS A 1 95 ? -5.526 -14.178 5.944 1.00 93.12 95 LYS A O 1
ATOM 776 N N . ASP A 1 96 ? -5.964 -13.156 3.992 1.00 94.75 96 ASP A N 1
ATOM 777 C CA . ASP A 1 96 ? -7.422 -13.092 4.195 1.00 94.75 96 ASP A CA 1
ATOM 778 C C . ASP A 1 96 ? -8.044 -14.485 4.431 1.00 94.75 96 ASP A C 1
ATOM 780 O O . ASP A 1 96 ? -9.003 -14.604 5.185 1.00 94.75 96 ASP A O 1
ATOM 784 N N . ASP A 1 97 ? -7.454 -15.548 3.872 1.00 93.50 97 ASP A N 1
ATOM 785 C CA . ASP A 1 97 ? -7.913 -16.934 4.072 1.00 93.50 97 ASP A CA 1
ATOM 786 C C . ASP A 1 97 ? -7.614 -17.487 5.479 1.00 93.50 97 ASP A C 1
ATOM 788 O O . ASP A 1 97 ? -8.150 -18.519 5.877 1.00 93.50 97 ASP A O 1
ATOM 792 N N . THR A 1 98 ? -6.718 -16.839 6.231 1.00 91.94 98 THR A N 1
ATOM 793 C CA . THR A 1 98 ? -6.208 -17.334 7.527 1.00 91.94 98 THR A CA 1
ATOM 794 C C . THR A 1 98 ? -6.378 -16.340 8.674 1.00 91.94 98 THR A C 1
ATOM 796 O O . THR A 1 98 ? -6.305 -16.741 9.831 1.00 91.94 98 THR A O 1
ATOM 799 N N . HIS A 1 99 ? -6.595 -15.057 8.378 1.00 92.06 99 HIS A N 1
ATOM 800 C CA . HIS A 1 99 ? -6.692 -13.977 9.354 1.00 92.06 99 HIS A CA 1
ATOM 801 C C . HIS A 1 99 ? -7.839 -13.041 8.988 1.00 92.06 99 HIS A C 1
ATOM 803 O O . HIS A 1 99 ? -7.978 -12.619 7.840 1.00 92.06 99 HIS A O 1
ATOM 809 N N . THR A 1 100 ? -8.615 -12.639 9.990 1.00 94.00 100 THR A N 1
ATOM 810 C CA . THR A 1 100 ? -9.671 -11.643 9.809 1.00 94.00 100 THR A CA 1
ATOM 811 C C . THR A 1 100 ? -9.053 -10.266 9.581 1.00 94.00 100 THR A C 1
ATOM 813 O O . THR A 1 100 ? -8.344 -9.743 10.441 1.00 94.00 100 THR A O 1
ATOM 816 N N . ALA A 1 101 ? -9.325 -9.665 8.424 1.00 96.06 101 ALA A N 1
ATOM 817 C CA . ALA A 1 101 ? -8.927 -8.293 8.140 1.00 96.06 101 ALA A CA 1
ATOM 818 C C . ALA A 1 101 ? -9.803 -7.285 8.906 1.00 96.06 101 ALA A C 1
ATOM 820 O O . ALA A 1 101 ? -11.010 -7.484 9.064 1.00 96.06 101 ALA A O 1
ATOM 821 N N . PHE A 1 102 ? -9.205 -6.170 9.328 1.00 97.06 102 PHE A N 1
ATOM 822 C CA . PHE A 1 102 ? -9.955 -5.002 9.790 1.00 97.06 102 PHE A CA 1
ATOM 823 C C . PHE A 1 102 ? -10.768 -4.374 8.649 1.00 97.06 102 PHE A C 1
ATOM 825 O O . PHE A 1 102 ? -10.572 -4.666 7.466 1.00 97.06 102 PHE A O 1
ATOM 832 N N . SER A 1 103 ? -11.673 -3.457 8.994 1.00 98.00 103 SER A N 1
ATOM 833 C CA . SER A 1 103 ? -12.390 -2.684 7.977 1.00 98.00 103 SER A CA 1
ATOM 834 C C . SER A 1 103 ? -11.423 -1.812 7.166 1.00 98.00 103 SER A C 1
ATOM 836 O O . SER A 1 103 ? -10.446 -1.295 7.703 1.00 98.00 103 SER A O 1
ATOM 838 N N . GLY A 1 104 ? -11.705 -1.592 5.878 1.00 97.81 104 GLY A N 1
ATOM 839 C CA . GLY A 1 104 ? -10.878 -0.733 5.018 1.00 97.81 104 GLY A CA 1
ATOM 840 C C . GLY A 1 104 ? -10.511 0.626 5.644 1.00 97.81 104 GLY A C 1
ATOM 841 O O . GLY A 1 104 ? -9.325 0.962 5.682 1.00 97.81 104 GLY A O 1
ATOM 842 N N . PRO A 1 105 ? -11.478 1.384 6.204 1.00 98.00 105 PRO A N 1
ATOM 843 C CA . PRO A 1 105 ? -11.197 2.634 6.912 1.00 98.00 105 PRO A CA 1
ATOM 844 C C . PRO A 1 105 ? -10.244 2.471 8.101 1.00 98.00 105 PRO A C 1
ATOM 846 O O . PRO A 1 105 ? -9.308 3.255 8.238 1.00 98.00 105 PRO A O 1
ATOM 849 N N . GLU A 1 106 ? -10.433 1.434 8.919 1.00 97.69 106 GLU A N 1
ATOM 850 C CA . GLU A 1 106 ? -9.569 1.155 10.070 1.00 97.69 106 GLU A CA 1
ATOM 851 C C . GLU A 1 106 ? -8.143 0.797 9.632 1.00 97.69 106 GLU A C 1
ATOM 853 O O . GLU A 1 106 ? -7.177 1.287 10.211 1.00 97.69 106 GLU A O 1
ATOM 858 N N . ILE A 1 107 ? -7.980 0.006 8.568 1.00 98.25 107 ILE A N 1
ATOM 859 C CA . ILE A 1 107 ? -6.656 -0.323 8.013 1.00 98.25 107 ILE A CA 1
ATOM 860 C C . ILE A 1 107 ? -5.921 0.953 7.586 1.00 98.25 107 ILE A C 1
ATOM 862 O O . ILE A 1 107 ? -4.734 1.121 7.885 1.00 98.25 107 ILE A O 1
ATOM 866 N N . VAL A 1 108 ? -6.618 1.862 6.900 1.00 98.25 108 VAL A N 1
ATOM 867 C CA . VAL A 1 108 ? -6.047 3.142 6.459 1.00 98.25 108 VAL A CA 1
ATOM 868 C C . VAL A 1 108 ? -5.719 4.038 7.654 1.00 98.25 108 VAL A C 1
ATOM 870 O O . VAL A 1 108 ? -4.645 4.637 7.682 1.00 98.25 108 VAL A O 1
ATOM 873 N N . GLU A 1 109 ? -6.585 4.104 8.666 1.00 97.38 109 GLU A N 1
ATOM 874 C CA . GLU A 1 109 ? -6.329 4.855 9.901 1.00 97.38 109 GLU A CA 1
ATOM 875 C C . GLU A 1 109 ? -5.090 4.326 10.637 1.00 97.38 109 GLU A C 1
ATOM 877 O O . GLU A 1 109 ? -4.198 5.097 11.000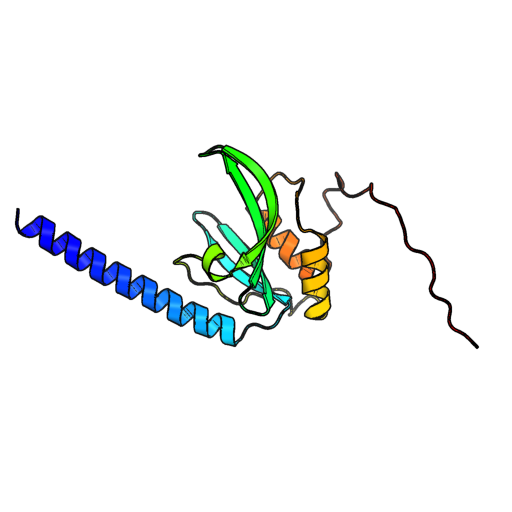 1.00 97.38 109 GLU A O 1
ATOM 882 N N . ARG A 1 110 ? -4.970 3.002 10.773 1.00 95.06 110 ARG A N 1
ATOM 883 C CA . ARG A 1 110 ? -3.790 2.342 11.349 1.00 95.06 110 ARG A CA 1
ATOM 884 C C . ARG A 1 110 ? -2.528 2.698 10.572 1.00 95.06 110 ARG A C 1
ATOM 886 O O . ARG A 1 110 ? -1.526 3.068 11.186 1.00 95.06 110 ARG A O 1
ATOM 893 N N . ALA A 1 111 ? -2.575 2.654 9.242 1.00 95.69 111 ALA A N 1
ATOM 894 C CA . ALA A 1 111 ? -1.445 3.038 8.400 1.00 95.69 111 ALA A CA 1
ATOM 895 C C . ALA A 1 111 ? -1.062 4.519 8.592 1.00 95.69 111 ALA A C 1
ATOM 897 O O . ALA A 1 111 ? 0.118 4.831 8.767 1.00 95.69 111 ALA A O 1
ATOM 898 N N . ARG A 1 112 ? -2.051 5.423 8.644 1.00 96.56 112 ARG A N 1
ATOM 899 C CA . ARG A 1 112 ? -1.843 6.862 8.885 1.00 96.56 112 ARG A CA 1
ATOM 900 C C . ARG A 1 112 ? -1.295 7.163 10.280 1.00 96.56 112 ARG A C 1
ATOM 902 O O . ARG A 1 112 ? -0.465 8.057 10.421 1.00 96.56 112 ARG A O 1
ATOM 909 N N . SER A 1 113 ? -1.667 6.377 11.294 1.00 94.25 113 SER A N 1
ATOM 910 C CA . SER A 1 113 ? -1.156 6.521 12.671 1.00 94.25 113 SER A CA 1
ATOM 911 C C . SER A 1 113 ? 0.362 6.329 12.800 1.00 94.25 113 SER A C 1
ATOM 913 O O . SER A 1 113 ? 0.947 6.645 13.835 1.00 94.25 113 SER A O 1
ATOM 915 N N . ARG A 1 114 ? 1.009 5.798 11.755 1.00 91.19 114 ARG A N 1
ATOM 916 C CA . ARG A 1 114 ? 2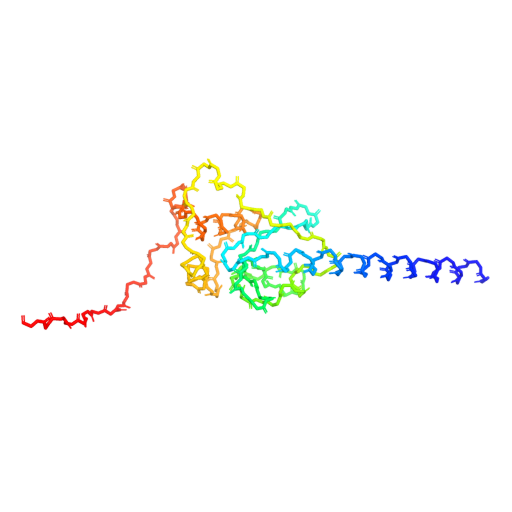.448 5.526 11.702 1.00 91.19 114 ARG A CA 1
ATOM 917 C C . ARG A 1 114 ? 3.219 6.460 10.774 1.00 91.19 114 ARG A C 1
ATOM 919 O O . ARG A 1 114 ? 4.409 6.224 10.591 1.00 91.19 114 ARG A O 1
ATOM 926 N N . LEU A 1 115 ? 2.578 7.477 10.189 1.00 92.31 115 LEU A N 1
ATOM 927 C CA . LEU A 1 115 ? 3.251 8.451 9.324 1.00 92.31 115 LEU A CA 1
ATOM 928 C C . LEU A 1 115 ? 4.413 9.142 10.048 1.00 92.31 115 LEU A C 1
ATOM 930 O O . LEU A 1 115 ? 4.320 9.474 11.229 1.00 92.31 115 LEU A O 1
ATOM 934 N N . GLY A 1 116 ? 5.494 9.398 9.310 1.00 88.00 116 GLY A N 1
ATOM 935 C CA . GLY A 1 116 ? 6.705 10.022 9.841 1.00 88.00 116 GLY A CA 1
ATOM 936 C C . GLY A 1 116 ? 7.843 9.027 10.058 1.00 88.00 116 GLY A C 1
ATOM 937 O O . GLY A 1 116 ? 7.927 8.007 9.374 1.00 88.00 116 GLY A O 1
ATOM 938 N N . ASN A 1 117 ? 8.769 9.366 10.957 1.00 81.12 117 ASN A N 1
ATOM 939 C CA . ASN A 1 117 ? 9.983 8.582 11.187 1.00 81.12 117 ASN A CA 1
ATOM 940 C C . ASN A 1 117 ? 9.668 7.202 11.779 1.00 81.12 117 ASN A C 1
ATOM 942 O O . ASN A 1 117 ? 8.830 7.060 12.667 1.00 81.12 117 ASN A O 1
ATOM 946 N N . PHE A 1 118 ? 10.375 6.190 11.282 1.00 71.19 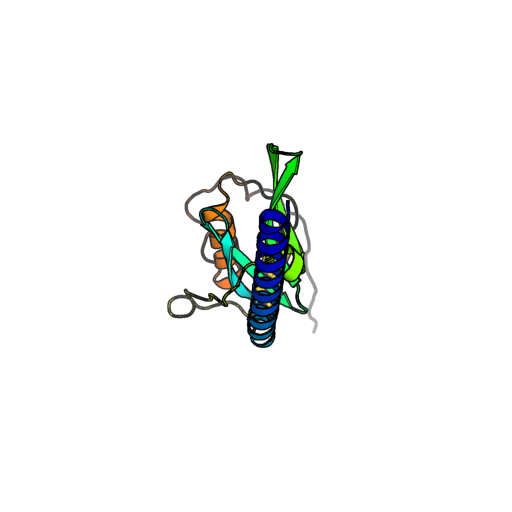118 PHE A N 1
ATOM 947 C CA . PHE A 1 118 ? 10.189 4.789 11.627 1.00 71.19 118 PHE A CA 1
ATOM 948 C C . PHE A 1 118 ? 11.531 4.191 12.068 1.00 71.19 118 PHE A C 1
ATOM 950 O O . PHE A 1 118 ? 12.473 4.095 11.284 1.00 71.19 118 PHE A O 1
ATOM 957 N N . GLU A 1 119 ? 11.646 3.791 13.330 1.00 61.12 119 GLU A N 1
ATOM 958 C CA . GLU A 1 119 ? 12.904 3.297 13.905 1.00 61.12 119 GLU A CA 1
ATOM 959 C C . GLU A 1 119 ? 13.095 1.790 13.664 1.00 61.12 119 GLU A C 1
ATOM 961 O O . GLU A 1 119 ? 12.938 1.007 14.587 1.00 61.12 119 GLU A O 1
ATOM 966 N N . TYR A 1 120 ? 13.415 1.329 12.446 1.00 55.69 120 TYR A N 1
ATOM 967 C CA . TYR A 1 120 ? 13.699 -0.107 12.227 1.00 55.69 120 TYR A CA 1
ATOM 968 C C . TYR A 1 120 ? 14.715 -0.396 11.111 1.00 55.69 120 TYR A C 1
ATOM 970 O O . TYR A 1 120 ? 14.736 0.261 10.072 1.00 55.69 120 TYR A O 1
ATOM 978 N N . LYS A 1 121 ? 15.538 -1.443 11.302 1.00 55.19 121 LYS A N 1
ATOM 979 C CA . LYS A 1 121 ? 16.791 -1.686 10.553 1.00 55.19 121 LYS A CA 1
ATOM 980 C C . LYS A 1 121 ? 16.701 -2.515 9.251 1.00 55.19 121 LYS A C 1
ATOM 982 O O . LYS A 1 121 ? 17.721 -2.615 8.577 1.00 55.19 121 LYS A O 1
ATOM 987 N N . LEU A 1 122 ? 15.560 -3.092 8.830 1.00 56.31 122 LEU A N 1
ATOM 988 C CA . LEU A 1 122 ? 15.520 -3.978 7.638 1.00 56.31 122 LEU A CA 1
ATOM 989 C C . LEU A 1 122 ? 14.285 -3.825 6.725 1.00 56.31 122 LEU A C 1
ATOM 991 O O . LEU A 1 122 ? 13.188 -4.268 7.035 1.00 56.31 122 LEU A O 1
ATOM 995 N N . LEU A 1 123 ? 14.490 -3.303 5.512 1.00 59.62 123 LEU A N 1
ATOM 996 C CA . LEU A 1 123 ? 13.417 -2.879 4.595 1.00 59.62 123 LEU A CA 1
ATOM 997 C C . LEU A 1 123 ? 12.450 -3.957 4.108 1.00 59.62 123 LEU A C 1
ATOM 999 O O . LEU A 1 123 ? 11.254 -3.684 4.021 1.00 59.62 123 LEU A O 1
ATOM 1003 N N . LYS A 1 124 ? 12.962 -5.144 3.755 1.00 58.66 124 LYS A N 1
ATOM 1004 C CA . LYS A 1 124 ? 12.140 -6.209 3.158 1.00 58.66 124 LYS A CA 1
ATOM 1005 C C . LYS A 1 124 ? 11.037 -6.626 4.129 1.00 58.66 124 LYS A C 1
ATOM 1007 O O . LYS A 1 124 ? 9.862 -6.503 3.811 1.00 58.66 124 LYS A O 1
ATOM 1012 N N . ASN A 1 125 ? 11.445 -6.992 5.342 1.00 67.81 125 ASN A N 1
ATOM 1013 C CA . ASN A 1 125 ? 10.534 -7.420 6.394 1.00 67.81 125 ASN A CA 1
ATOM 1014 C C . ASN A 1 125 ? 9.680 -6.251 6.892 1.00 67.81 125 ASN A C 1
ATOM 1016 O O . ASN A 1 125 ? 8.503 -6.444 7.150 1.00 67.81 125 ASN A O 1
ATOM 1020 N N . ASN A 1 126 ? 10.223 -5.029 6.964 1.00 76.88 126 ASN A N 1
ATOM 1021 C CA . ASN A 1 126 ? 9.477 -3.885 7.491 1.00 76.88 126 ASN A CA 1
ATOM 1022 C C . ASN A 1 126 ? 8.237 -3.537 6.661 1.00 76.88 126 ASN A C 1
ATOM 1024 O O . ASN A 1 126 ? 7.202 -3.239 7.245 1.00 76.88 126 ASN A O 1
ATOM 1028 N N . CYS A 1 127 ? 8.327 -3.525 5.324 1.00 86.88 127 CYS A N 1
ATOM 1029 C CA . CYS A 1 127 ? 7.186 -3.117 4.495 1.00 86.88 127 CYS A CA 1
ATOM 1030 C C . CYS A 1 127 ? 6.050 -4.146 4.529 1.00 86.88 127 CYS A C 1
ATOM 1032 O O . CYS A 1 127 ? 4.888 -3.761 4.647 1.00 86.88 127 CYS A O 1
ATOM 1034 N N . GLU A 1 128 ? 6.388 -5.436 4.497 1.00 89.94 128 GLU A N 1
ATOM 1035 C CA . GLU A 1 128 ? 5.419 -6.520 4.638 1.00 89.94 128 GLU A CA 1
ATOM 1036 C C . GLU A 1 128 ? 4.825 -6.534 6.046 1.00 89.94 128 GLU A C 1
ATOM 1038 O O . GLU A 1 128 ? 3.609 -6.501 6.185 1.00 89.94 128 GLU A O 1
ATOM 1043 N N . HIS A 1 129 ? 5.667 -6.466 7.083 1.00 88.12 129 HIS A N 1
ATOM 1044 C CA . HIS A 1 129 ? 5.233 -6.448 8.482 1.00 88.12 129 HIS A CA 1
ATOM 1045 C C . HIS A 1 129 ? 4.337 -5.252 8.794 1.00 88.12 129 HIS A C 1
ATOM 1047 O O . HIS A 1 129 ? 3.321 -5.388 9.467 1.00 88.12 129 HIS A O 1
ATOM 1053 N N . PHE A 1 130 ? 4.683 -4.073 8.274 1.00 91.25 130 PHE A N 1
ATOM 1054 C CA . PHE A 1 130 ? 3.847 -2.883 8.379 1.00 91.25 130 PHE A CA 1
ATOM 1055 C C . PHE A 1 130 ? 2.486 -3.101 7.713 1.00 91.25 130 PHE A C 1
ATOM 1057 O O . PHE A 1 130 ? 1.457 -2.845 8.336 1.00 91.25 130 PHE A O 1
ATOM 1064 N N . ALA A 1 131 ? 2.467 -3.602 6.475 1.00 93.81 131 ALA A N 1
ATOM 1065 C CA . ALA A 1 131 ? 1.237 -3.858 5.733 1.00 93.81 131 ALA A CA 1
ATOM 1066 C C . ALA A 1 131 ? 0.352 -4.911 6.428 1.00 93.81 131 ALA A C 1
ATOM 1068 O O . ALA A 1 131 ? -0.852 -4.699 6.584 1.00 93.81 131 ALA A O 1
ATOM 1069 N N . THR A 1 132 ? 0.941 -6.006 6.920 1.00 93.19 132 THR A N 1
ATOM 1070 C CA . THR A 1 132 ? 0.214 -7.046 7.660 1.00 93.19 132 THR A CA 1
ATOM 1071 C C . THR A 1 132 ? -0.282 -6.544 9.010 1.00 93.19 132 THR A C 1
ATOM 1073 O O . THR A 1 132 ? -1.423 -6.825 9.369 1.00 93.19 132 THR A O 1
ATOM 1076 N N . TRP A 1 133 ? 0.514 -5.748 9.733 1.00 93.12 133 TRP A N 1
ATOM 1077 C CA . TRP A 1 133 ? 0.076 -5.111 10.975 1.00 93.12 133 TRP A CA 1
ATOM 1078 C C . TRP A 1 133 ? -1.095 -4.157 10.721 1.00 93.12 133 TRP A C 1
ATOM 1080 O O . TRP A 1 133 ? -2.048 -4.149 11.499 1.00 93.12 133 TRP A O 1
ATOM 1090 N N . CYS A 1 134 ? -1.072 -3.384 9.630 1.00 95.19 134 CYS A N 1
ATOM 1091 C CA . CYS A 1 134 ? -2.190 -2.513 9.265 1.00 95.19 134 CYS A CA 1
ATOM 1092 C C . CYS A 1 134 ? -3.462 -3.329 9.007 1.00 95.19 134 CYS A C 1
ATOM 1094 O O . CYS A 1 134 ? -4.504 -2.978 9.553 1.00 95.19 134 CYS A O 1
ATOM 1096 N N . ARG A 1 135 ? -3.373 -4.414 8.222 1.00 96.69 135 ARG A N 1
ATOM 1097 C CA . ARG A 1 135 ? -4.540 -5.185 7.766 1.00 96.69 135 ARG A CA 1
ATOM 1098 C C . ARG A 1 135 ? -5.118 -6.162 8.791 1.00 96.69 135 ARG A C 1
ATOM 1100 O O . ARG A 1 135 ? -6.334 -6.229 8.915 1.00 96.69 135 ARG A O 1
ATOM 1107 N N . TYR A 1 136 ? -4.271 -6.899 9.506 1.00 94.75 136 TYR A N 1
ATOM 1108 C CA . TYR A 1 136 ? -4.687 -8.031 10.352 1.00 94.75 136 TYR A CA 1
ATOM 1109 C C . TYR A 1 136 ? -4.379 -7.830 11.838 1.00 94.75 136 TYR A C 1
ATOM 1111 O O . TYR A 1 136 ? -4.801 -8.614 12.677 1.00 94.75 136 TYR A O 1
ATOM 1119 N N . GLY A 1 137 ? -3.584 -6.817 12.189 1.00 87.75 137 GLY A N 1
ATOM 1120 C CA . GLY A 1 137 ? -3.230 -6.535 13.583 1.00 87.75 137 GLY A CA 1
ATOM 1121 C C . GLY A 1 137 ? -2.115 -7.401 14.159 1.00 87.75 137 GLY A C 1
ATOM 1122 O O . GLY A 1 137 ? -1.559 -7.043 15.197 1.00 87.75 137 GLY A O 1
ATOM 1123 N N . GLU A 1 138 ? -1.720 -8.475 13.479 1.00 67.75 138 GLU A N 1
ATOM 1124 C CA . GLU A 1 138 ? -0.625 -9.331 13.924 1.00 67.75 138 GLU A CA 1
ATOM 1125 C C . GLU A 1 138 ? 0.750 -8.682 13.707 1.00 67.75 138 GLU A C 1
ATOM 1127 O O . GLU A 1 138 ? 1.070 -8.230 12.604 1.00 67.75 138 GLU A O 1
ATOM 1132 N N . GLY A 1 139 ? 1.580 -8.643 14.762 1.00 54.28 139 GLY A N 1
ATOM 1133 C CA . GLY A 1 139 ? 2.969 -8.178 14.657 1.00 54.28 139 GLY A CA 1
ATOM 1134 C C . GLY A 1 139 ? 3.622 -7.535 15.889 1.00 54.28 139 GLY A C 1
ATOM 1135 O O . GLY A 1 139 ? 4.760 -7.083 15.774 1.00 54.28 139 GLY A O 1
ATOM 1136 N N . THR A 1 140 ? 2.982 -7.494 17.062 1.00 41.25 140 THR A N 1
ATOM 1137 C CA . THR A 1 140 ? 3.642 -7.137 18.340 1.00 41.25 140 THR A CA 1
ATOM 1138 C C . THR A 1 140 ? 4.086 -8.383 19.109 1.00 41.25 140 THR A C 1
ATOM 1140 O O . THR A 1 140 ? 3.573 -8.652 20.186 1.00 41.25 140 THR A O 1
ATOM 1143 N N . SER A 1 141 ? 4.997 -9.182 18.549 1.00 42.69 141 SER A N 1
ATOM 1144 C CA . SER A 1 141 ? 5.798 -10.192 19.274 1.00 42.69 141 SER A CA 1
ATOM 1145 C C . SER A 1 141 ? 6.767 -10.821 18.264 1.00 42.69 141 SER A C 1
ATOM 1147 O O . SER A 1 141 ? 6.359 -11.624 17.432 1.00 42.69 141 SER A O 1
ATOM 1149 N N . LYS A 1 142 ? 7.998 -10.324 18.098 1.00 36.91 142 LYS A N 1
ATOM 1150 C CA . LYS A 1 142 ? 9.205 -10.896 18.737 1.00 36.91 142 LYS A CA 1
ATOM 1151 C C . LYS A 1 142 ? 10.414 -9.937 18.747 1.00 36.91 142 LYS A C 1
ATOM 1153 O O . LYS A 1 142 ? 11.535 -10.364 18.994 1.00 36.91 142 LYS A O 1
ATOM 1158 N N . GLN A 1 143 ? 10.211 -8.648 18.492 1.00 35.56 143 GLN A N 1
ATOM 1159 C CA . GLN A 1 143 ? 11.207 -7.613 18.781 1.00 35.56 143 GLN A CA 1
ATOM 1160 C C . GLN A 1 143 ? 10.499 -6.484 19.520 1.00 35.56 143 GLN A C 1
ATOM 1162 O O . GLN A 1 143 ? 9.938 -5.568 18.926 1.00 35.56 143 GLN A O 1
ATOM 1167 N N . VAL A 1 144 ? 10.443 -6.605 20.843 1.00 40.56 144 VAL A N 1
ATOM 1168 C CA . VAL A 1 144 ? 10.177 -5.445 21.685 1.00 40.56 144 VAL A CA 1
ATOM 1169 C C . VAL A 1 144 ? 11.483 -4.664 21.714 1.00 40.56 144 VAL A C 1
ATOM 1171 O O . VAL A 1 144 ? 12.413 -5.087 22.380 1.00 40.56 144 VAL A O 1
ATOM 1174 N N . ASP A 1 145 ? 11.571 -3.588 20.940 1.00 41.38 145 ASP A N 1
ATOM 1175 C CA . ASP A 1 145 ? 12.362 -2.419 21.324 1.00 41.38 145 ASP A CA 1
ATOM 1176 C C . ASP A 1 145 ? 11.949 -1.211 20.475 1.00 41.38 145 ASP A C 1
ATOM 1178 O O . ASP A 1 145 ? 11.950 -1.265 19.246 1.00 41.38 145 ASP A O 1
ATOM 1182 N N . GLY A 1 146 ? 11.515 -0.145 21.155 1.00 37.22 146 GLY A N 1
ATOM 1183 C CA . GLY A 1 146 ? 11.208 1.174 20.586 1.00 37.22 146 GLY A CA 1
ATOM 1184 C C . GLY A 1 146 ? 9.757 1.659 20.713 1.00 37.22 146 GLY A C 1
ATOM 1185 O O . GLY A 1 146 ? 9.519 2.862 20.697 1.00 37.22 146 GLY A O 1
ATOM 1186 N N . PHE A 1 147 ? 8.758 0.783 20.889 1.00 39.12 147 PHE A N 1
ATOM 1187 C CA . PHE A 1 147 ? 7.346 1.212 20.925 1.00 39.12 147 PHE A CA 1
ATOM 1188 C C . PHE A 1 147 ? 6.726 1.198 22.325 1.00 39.12 147 PHE A C 1
ATOM 1190 O O . PHE A 1 147 ? 5.719 0.545 22.575 1.00 39.12 147 PHE A O 1
ATOM 1197 N N . MET A 1 148 ? 7.342 1.944 23.241 1.00 36.16 148 MET A N 1
ATOM 1198 C CA . MET A 1 148 ? 6.747 2.372 24.509 1.00 36.16 148 MET A CA 1
ATOM 1199 C C . MET A 1 148 ? 7.442 3.661 24.966 1.00 36.16 148 MET A C 1
ATOM 1201 O O . MET A 1 148 ? 8.319 3.621 25.813 1.00 36.16 148 MET A O 1
ATOM 1205 N N . LEU A 1 149 ? 7.051 4.810 24.405 1.00 31.66 149 LEU A N 1
ATOM 1206 C CA . LEU A 1 149 ? 6.810 6.032 25.184 1.00 31.66 149 LEU A CA 1
ATOM 1207 C C . LEU A 1 149 ? 6.106 7.091 24.322 1.00 31.66 149 LEU A C 1
ATOM 1209 O O . LEU A 1 149 ? 6.691 7.738 23.463 1.00 31.66 149 LEU A O 1
ATOM 1213 N N . GLY A 1 150 ? 4.818 7.271 24.590 1.00 30.56 150 GLY A N 1
ATOM 1214 C CA . GLY A 1 150 ? 3.994 8.312 23.985 1.00 30.56 150 GLY A CA 1
ATOM 1215 C C . GLY A 1 150 ? 2.592 8.366 24.582 1.00 30.56 150 GLY A C 1
ATOM 1216 O O . GLY A 1 150 ? 1.634 8.675 23.884 1.00 30.56 150 GLY A O 1
ATOM 1217 N N . ARG A 1 151 ? 2.428 8.033 25.873 1.00 41.50 151 ARG A N 1
ATOM 1218 C CA . ARG A 1 151 ? 1.189 8.360 26.590 1.00 41.50 151 ARG A CA 1
ATOM 1219 C C . ARG A 1 151 ? 1.096 9.882 26.674 1.00 41.50 151 ARG A C 1
ATOM 1221 O O . ARG A 1 151 ? 1.869 10.473 27.421 1.00 41.50 151 ARG A O 1
ATOM 1228 N N . ARG A 1 152 ? 0.109 10.486 26.005 1.00 33.88 152 ARG A N 1
ATOM 1229 C CA . ARG A 1 152 ? -0.598 11.690 26.479 1.00 33.88 152 ARG A CA 1
ATOM 1230 C C . ARG A 1 152 ? -1.903 11.919 25.700 1.00 33.88 152 ARG A C 1
ATOM 1232 O O . ARG A 1 152 ? -1.855 12.218 24.522 1.00 33.88 152 ARG A O 1
ATOM 1239 N N . ALA A 1 153 ? -3.010 11.854 26.456 1.00 34.53 153 ALA A N 1
ATOM 1240 C CA . ALA A 1 153 ? -4.326 12.485 26.248 1.00 34.53 153 ALA A CA 1
ATOM 1241 C C . ALA A 1 153 ? -5.134 12.070 24.990 1.00 34.53 153 ALA A C 1
ATOM 1243 O O . ALA A 1 153 ? -4.622 12.048 23.891 1.00 34.53 153 ALA A O 1
ATOM 1244 N N . ALA A 1 154 ? -6.425 11.742 25.072 1.00 36.72 154 ALA A N 1
ATOM 1245 C CA . ALA A 1 154 ? -7.454 12.544 25.722 1.00 36.72 154 ALA A CA 1
ATOM 1246 C C . ALA A 1 154 ? -8.552 11.713 26.410 1.00 36.72 154 ALA A C 1
ATOM 1248 O O . ALA A 1 154 ? -8.957 10.641 25.969 1.00 36.72 154 ALA A O 1
ATOM 1249 N N . ARG A 1 155 ? -9.024 12.262 27.534 1.00 39.50 155 ARG A N 1
ATOM 1250 C CA . ARG A 1 155 ? -10.148 11.777 28.338 1.00 39.50 155 ARG A CA 1
ATOM 1251 C C . ARG A 1 155 ? -11.480 12.173 27.692 1.00 39.50 155 ARG A C 1
ATOM 1253 O O . ARG A 1 155 ? -11.592 13.273 27.172 1.00 39.50 155 ARG A O 1
ATOM 1260 N N . ARG A 1 156 ? -12.485 11.328 27.951 1.00 39.53 156 ARG A N 1
ATOM 1261 C CA . ARG A 1 156 ? -13.909 11.629 28.212 1.00 39.53 156 ARG A CA 1
ATOM 1262 C C . ARG A 1 156 ? -14.645 12.549 27.228 1.00 39.53 156 ARG A C 1
ATOM 1264 O O . ARG A 1 156 ? -14.542 13.767 27.313 1.00 39.53 156 ARG A O 1
ATOM 1271 N N . LEU A 1 157 ? -15.628 11.963 26.545 1.00 38.03 157 LEU A N 1
ATOM 1272 C CA . LEU A 1 157 ? -16.912 12.619 26.302 1.00 38.03 157 LEU A CA 1
ATOM 1273 C C . LEU A 1 157 ? -18.032 11.826 26.985 1.00 38.03 157 LEU A C 1
ATOM 1275 O O . LEU A 1 157 ? -18.168 10.616 26.822 1.00 38.03 157 LEU A O 1
ATOM 1279 N N . ARG A 1 158 ? -18.773 12.553 27.826 1.00 46.50 158 ARG A N 1
ATOM 1280 C CA . ARG A 1 158 ? -19.975 12.141 28.556 1.00 46.50 158 ARG A CA 1
ATOM 1281 C C . ARG A 1 158 ? -21.099 11.798 27.564 1.00 46.50 158 ARG A C 1
ATOM 1283 O O . ARG A 1 158 ? -21.335 12.558 26.632 1.00 46.50 158 ARG A O 1
ATOM 1290 N N . ARG A 1 159 ? -21.867 10.751 27.857 1.00 45.28 159 ARG A N 1
ATOM 1291 C CA . ARG A 1 159 ? -23.308 10.631 27.552 1.00 45.28 159 ARG A CA 1
ATOM 1292 C C . ARG A 1 159 ? -23.983 10.561 28.939 1.00 45.28 159 ARG A C 1
ATOM 1294 O O . ARG A 1 159 ? -23.519 9.760 29.742 1.00 45.28 159 ARG A O 1
ATOM 1301 N N . ARG A 1 160 ? -24.770 11.542 29.426 1.00 43.97 160 ARG A N 1
ATOM 1302 C CA . ARG A 1 160 ? -26.177 11.893 29.086 1.00 43.97 160 ARG A CA 1
ATOM 1303 C C . ARG A 1 160 ? -27.006 10.609 28.908 1.00 43.97 160 ARG A C 1
ATOM 1305 O O . ARG A 1 160 ? -26.650 9.820 28.043 1.00 43.97 160 ARG A O 1
ATOM 1312 N N . SER A 1 161 ? -28.018 10.308 29.717 1.00 48.00 161 SER A N 1
ATOM 1313 C CA . SER A 1 161 ? -29.002 11.162 30.405 1.00 48.00 161 SER A CA 1
ATOM 1314 C C . SER A 1 161 ? -29.384 10.610 31.774 1.00 48.00 161 SER A C 1
ATOM 1316 O O . SER A 1 161 ? -29.110 9.415 32.008 1.00 48.00 161 SER A O 1
#

InterPro domains:
  IPR007053 LRAT domain [PF04970] (32-138)
  IPR007053 LRAT domain [PS51934] (38-143)
  IPR051496 H-rev107 Phospholipase/Acyltransferase [PTHR13943] (29-148)

Foldseek 3Di:
DVVVVVVVVVVVVVVV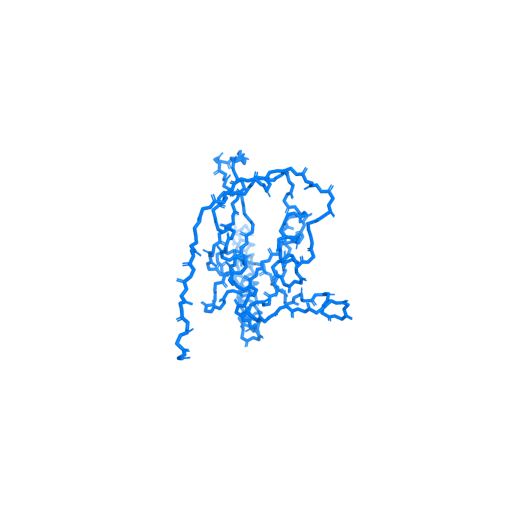VLLVVQVVQQVVQLVPDDQLWWKWWDDPPAIFIWGHHDPQKTWFWDFDDDVPRGDFIFIDIDGNCVVQPSIHMHGPPPCVVPAPWDDSVQLNVLSVVRGTTDPDDDRRCVGVLSSCCSTHVPDPDDDPDDPDDDDDDDDDDDDDD

pLDDT: mean 79.56, std 21.0, range [30.56, 98.62]